Protein AF-A0ABD5DI00-F1 (afdb_monomer_lite)

Structure (mmCIF, N/CA/C/O backbone):
data_AF-A0ABD5DI00-F1
#
_entry.id   AF-A0ABD5DI00-F1
#
loop_
_atom_site.group_PDB
_atom_site.id
_atom_site.type_symbol
_atom_site.label_atom_id
_atom_site.label_alt_id
_atom_site.label_comp_id
_atom_site.label_asym_id
_atom_site.label_entity_id
_atom_site.label_seq_id
_atom_site.pdbx_PDB_ins_code
_atom_site.Cartn_x
_atom_site.Cartn_y
_atom_site.Cartn_z
_atom_site.occupancy
_atom_site.B_iso_or_equiv
_atom_site.auth_seq_id
_atom_site.auth_comp_id
_atom_site.auth_asym_id
_atom_site.auth_atom_id
_atom_site.pdbx_PDB_model_num
ATOM 1 N N . LEU A 1 1 ? 14.950 -4.647 26.357 1.00 85.25 1 LEU A N 1
ATOM 2 C CA . LEU A 1 1 ? 14.539 -4.043 25.076 1.00 85.25 1 LEU A CA 1
ATOM 3 C C . LEU A 1 1 ? 14.490 -5.181 24.080 1.00 85.25 1 LEU A C 1
ATOM 5 O O . LEU A 1 1 ? 15.502 -5.854 23.931 1.00 85.25 1 LEU A O 1
ATOM 9 N N . GLU A 1 2 ? 13.330 -5.457 23.507 1.00 94.88 2 GLU A N 1
ATOM 10 C CA . GLU A 1 2 ? 13.215 -6.441 22.434 1.00 94.88 2 GLU A CA 1
ATOM 11 C C . GLU A 1 2 ? 13.362 -5.702 21.103 1.00 94.88 2 GLU A C 1
ATOM 13 O O . GLU A 1 2 ? 12.768 -4.639 20.922 1.00 94.88 2 GLU A O 1
ATOM 18 N N . ILE A 1 3 ? 14.224 -6.211 20.225 1.00 97.25 3 ILE A N 1
ATOM 19 C CA . ILE A 1 3 ? 14.462 -5.649 18.896 1.00 97.25 3 ILE A CA 1
ATOM 20 C C . ILE A 1 3 ? 14.033 -6.708 17.896 1.00 97.25 3 ILE A C 1
ATOM 22 O O . ILE A 1 3 ? 14.548 -7.825 17.919 1.00 97.25 3 ILE A O 1
ATOM 26 N N . THR A 1 4 ? 13.128 -6.330 17.002 1.00 97.50 4 THR A N 1
ATOM 27 C CA . THR A 1 4 ? 12.604 -7.219 15.969 1.00 97.50 4 THR A CA 1
ATOM 28 C C . THR A 1 4 ? 12.821 -6.569 14.614 1.00 97.50 4 THR A C 1
ATOM 30 O O . THR A 1 4 ? 12.264 -5.510 14.327 1.00 97.50 4 THR A O 1
ATOM 33 N N . VAL A 1 5 ? 13.645 -7.202 13.782 1.00 98.25 5 VAL A N 1
ATOM 34 C CA . VAL A 1 5 ? 13.752 -6.865 12.359 1.00 98.25 5 VAL A CA 1
ATOM 35 C C . VAL A 1 5 ? 12.528 -7.443 11.644 1.00 98.25 5 VAL A C 1
ATOM 37 O O . VAL A 1 5 ? 12.121 -8.562 11.947 1.00 98.25 5 VAL A O 1
ATOM 40 N N . ARG A 1 6 ? 11.920 -6.674 10.733 1.00 98.31 6 ARG A N 1
ATOM 41 C CA . ARG A 1 6 ? 10.685 -7.045 10.022 1.00 98.31 6 ARG A CA 1
ATOM 42 C C . ARG A 1 6 ? 10.941 -7.432 8.564 1.00 98.31 6 ARG A C 1
ATOM 44 O O . ARG A 1 6 ? 10.355 -6.856 7.653 1.00 98.31 6 ARG A O 1
ATOM 51 N N . ASP A 1 7 ? 11.820 -8.412 8.357 1.00 98.50 7 ASP A N 1
ATOM 52 C CA . ASP A 1 7 ? 12.098 -8.990 7.026 1.00 98.50 7 ASP A CA 1
ATOM 53 C C . ASP A 1 7 ? 10.911 -9.817 6.484 1.00 98.50 7 ASP A C 1
ATOM 55 O O . ASP A 1 7 ? 10.873 -10.215 5.319 1.00 98.50 7 ASP A O 1
ATOM 59 N N . ASP A 1 8 ? 9.916 -10.075 7.335 1.00 98.56 8 ASP A N 1
ATOM 60 C CA . ASP A 1 8 ? 8.638 -10.700 6.996 1.00 98.56 8 ASP A CA 1
ATOM 61 C C . ASP A 1 8 ? 7.674 -9.761 6.248 1.00 98.56 8 ASP A C 1
ATOM 63 O O . ASP A 1 8 ? 6.633 -10.212 5.764 1.00 98.56 8 ASP A O 1
ATOM 67 N N . LEU A 1 9 ? 8.015 -8.472 6.135 1.00 98.81 9 LEU A N 1
ATOM 68 C CA . LEU A 1 9 ? 7.199 -7.470 5.461 1.00 98.81 9 LEU A CA 1
ATOM 69 C C . LEU A 1 9 ? 7.820 -6.984 4.152 1.00 98.81 9 LEU A C 1
ATOM 71 O O . LEU A 1 9 ? 9.000 -6.649 4.068 1.00 98.81 9 LEU A O 1
ATOM 75 N N . SER A 1 10 ? 6.956 -6.818 3.159 1.00 98.88 10 SER A N 1
ATOM 76 C CA . SER A 1 10 ? 7.226 -6.056 1.944 1.00 98.88 10 SER A CA 1
ATOM 77 C C . SER A 1 10 ? 6.634 -4.656 2.072 1.00 98.88 10 SER A C 1
ATOM 79 O O . SER A 1 10 ? 5.643 -4.470 2.777 1.00 98.88 10 SER A O 1
ATOM 81 N N . LEU A 1 11 ? 7.201 -3.675 1.364 1.00 98.81 11 LEU A N 1
ATOM 82 C CA . LEU A 1 11 ? 6.720 -2.291 1.362 1.00 98.81 11 LEU A CA 1
ATOM 83 C C . LEU A 1 11 ? 6.556 -1.765 -0.065 1.00 98.81 11 LEU A C 1
ATOM 85 O O . LEU A 1 11 ? 7.463 -1.881 -0.887 1.00 98.81 11 LEU A O 1
ATOM 89 N N . ILE A 1 12 ? 5.404 -1.151 -0.345 1.00 98.81 12 ILE A N 1
ATOM 90 C CA . ILE A 1 12 ? 5.107 -0.494 -1.623 1.00 98.81 12 ILE A CA 1
ATOM 91 C C . ILE A 1 12 ? 4.769 0.978 -1.367 1.00 98.81 12 ILE A C 1
ATOM 93 O O . ILE A 1 12 ? 3.848 1.297 -0.612 1.00 98.81 12 ILE A O 1
ATOM 97 N N . ALA A 1 13 ? 5.491 1.880 -2.033 1.00 98.75 13 ALA A N 1
ATOM 98 C CA . ALA A 1 13 ? 5.194 3.309 -2.039 1.00 98.75 13 ALA A CA 1
ATOM 99 C C . ALA A 1 13 ? 4.281 3.658 -3.227 1.00 98.75 13 ALA A C 1
ATOM 101 O O . ALA A 1 13 ? 4.664 3.509 -4.387 1.00 98.75 13 ALA A O 1
ATOM 102 N N . VAL A 1 14 ? 3.076 4.156 -2.942 1.00 98.62 14 VAL A N 1
ATOM 103 C CA . VAL A 1 14 ? 2.102 4.616 -3.945 1.00 98.62 14 VAL A CA 1
ATOM 104 C C . VAL A 1 14 ? 2.008 6.134 -3.854 1.00 98.62 14 VAL A C 1
ATOM 106 O O . VAL A 1 14 ? 1.507 6.662 -2.862 1.00 98.62 14 VAL A O 1
ATOM 109 N N . GLN A 1 15 ? 2.509 6.845 -4.865 1.00 98.62 15 GLN A N 1
ATOM 110 C CA . GLN A 1 15 ? 2.759 8.291 -4.793 1.00 98.62 15 GLN A CA 1
ATOM 111 C C . GLN A 1 15 ? 2.159 9.045 -5.990 1.00 98.62 15 GLN A C 1
ATOM 113 O O . GLN A 1 15 ? 2.104 8.522 -7.105 1.00 98.62 15 GLN A O 1
ATOM 118 N N . GLY A 1 16 ? 1.683 10.268 -5.747 1.00 97.94 16 GLY A N 1
ATOM 119 C CA . GLY A 1 16 ? 1.075 11.155 -6.740 1.00 97.94 16 GLY A CA 1
ATOM 120 C C . GLY A 1 16 ? -0.313 11.669 -6.332 1.00 97.94 16 GLY A C 1
ATOM 121 O O . GLY A 1 16 ? -0.955 11.128 -5.430 1.00 97.94 16 GLY A O 1
ATOM 122 N N . PRO A 1 17 ? -0.859 12.670 -7.041 1.00 97.19 17 PRO A N 1
ATOM 123 C CA . PRO A 1 17 ? -2.097 13.355 -6.649 1.00 97.19 17 PRO A CA 1
ATOM 124 C C . PRO A 1 17 ? -3.328 12.435 -6.568 1.00 97.19 17 PRO A C 1
ATOM 126 O O . PRO A 1 17 ? -4.271 12.720 -5.836 1.00 97.19 17 PRO A O 1
ATOM 129 N N . GLN A 1 18 ? -3.320 11.310 -7.292 1.00 97.69 18 GLN A N 1
ATOM 130 C CA . GLN A 1 18 ? -4.394 10.306 -7.287 1.00 97.69 18 GLN A CA 1
ATOM 131 C C . GLN A 1 18 ? -4.037 9.027 -6.513 1.00 97.69 18 GLN A C 1
ATOM 133 O O . GLN A 1 18 ? -4.842 8.098 -6.469 1.00 97.69 18 GLN A O 1
ATOM 138 N N . ALA A 1 19 ? -2.846 8.951 -5.911 1.00 98.06 19 ALA A N 1
ATOM 139 C CA . ALA A 1 19 ? -2.328 7.732 -5.295 1.00 98.06 19 ALA A CA 1
ATOM 140 C C . ALA A 1 19 ? -3.227 7.207 -4.178 1.00 98.06 19 ALA A C 1
ATOM 142 O O . ALA A 1 19 ? -3.594 6.035 -4.187 1.00 98.06 19 ALA A O 1
ATOM 143 N N . LYS A 1 20 ? -3.639 8.084 -3.254 1.00 97.88 20 LYS A N 1
ATOM 144 C CA . LYS A 1 20 ? -4.509 7.695 -2.136 1.00 97.88 20 LYS A CA 1
ATOM 145 C C . LYS A 1 20 ? -5.849 7.146 -2.618 1.00 97.88 20 LYS A C 1
ATOM 147 O O . LYS A 1 20 ? -6.296 6.122 -2.119 1.00 97.88 20 LYS A O 1
ATOM 152 N N . ALA A 1 21 ? -6.456 7.798 -3.611 1.00 98.19 21 ALA A N 1
ATOM 153 C CA . ALA A 1 21 ? -7.732 7.368 -4.173 1.00 98.19 21 ALA A CA 1
ATOM 154 C C . ALA A 1 21 ? -7.617 5.999 -4.860 1.00 98.19 21 ALA A C 1
ATOM 156 O O . ALA A 1 21 ? -8.463 5.141 -4.635 1.00 98.19 21 ALA A O 1
ATOM 157 N N . LYS A 1 22 ? -6.552 5.773 -5.642 1.00 98.44 22 LYS A N 1
ATOM 158 C CA . LYS A 1 22 ? -6.299 4.488 -6.311 1.00 98.44 22 LYS A CA 1
ATOM 159 C C . LYS A 1 22 ? -5.965 3.367 -5.329 1.00 98.44 22 LYS A C 1
ATOM 161 O O . LYS A 1 22 ? -6.487 2.276 -5.474 1.00 98.44 22 LYS A O 1
ATOM 166 N N . ALA A 1 23 ? -5.145 3.623 -4.311 1.00 98.31 23 ALA A N 1
ATOM 167 C CA . ALA A 1 23 ? -4.834 2.623 -3.289 1.00 98.31 23 ALA A CA 1
ATOM 168 C C . ALA A 1 23 ? -6.068 2.258 -2.442 1.00 98.31 23 ALA A C 1
ATOM 170 O O . ALA A 1 23 ? -6.275 1.092 -2.119 1.00 98.31 23 ALA A O 1
ATOM 171 N N . ALA A 1 24 ? -6.931 3.232 -2.129 1.00 97.62 24 ALA A N 1
ATOM 172 C CA . ALA A 1 24 ? -8.120 3.014 -1.306 1.00 97.62 24 ALA A CA 1
ATOM 173 C C . ALA A 1 24 ? -9.187 2.104 -1.946 1.00 97.62 24 ALA A C 1
ATOM 175 O O . ALA A 1 24 ? -10.063 1.612 -1.227 1.00 97.62 24 ALA A O 1
ATOM 176 N N . THR A 1 25 ? -9.125 1.849 -3.262 1.00 98.44 25 THR A N 1
ATOM 177 C CA . THR A 1 25 ? -10.013 0.875 -3.923 1.00 98.44 25 THR A CA 1
ATOM 178 C C . THR A 1 25 ? -9.652 -0.572 -3.580 1.00 98.44 25 THR A C 1
ATOM 180 O O . THR A 1 25 ? -10.525 -1.431 -3.643 1.00 98.44 25 THR A O 1
ATOM 183 N N . LEU A 1 26 ? -8.406 -0.835 -3.165 1.00 98.56 26 LEU A N 1
ATOM 184 C CA . LEU A 1 26 ? -7.947 -2.153 -2.707 1.00 98.56 26 LEU A CA 1
ATOM 185 C C . LEU A 1 26 ? -8.215 -2.384 -1.215 1.00 98.56 26 LEU A C 1
ATOM 187 O O . LEU A 1 26 ? -8.107 -3.507 -0.731 1.00 98.56 26 LEU A O 1
ATOM 191 N N . PHE A 1 27 ? -8.525 -1.328 -0.464 1.00 98.56 27 PHE A N 1
ATOM 192 C CA . PHE A 1 27 ? -8.741 -1.426 0.973 1.00 98.56 27 PHE A CA 1
ATOM 193 C C . PHE A 1 27 ? -10.097 -2.055 1.302 1.00 98.56 27 PHE A C 1
ATOM 195 O O . PHE A 1 27 ? -11.072 -1.947 0.557 1.00 98.56 27 PHE A O 1
ATOM 202 N N . THR A 1 28 ? -10.178 -2.684 2.466 1.00 98.56 28 THR A N 1
ATOM 203 C CA . THR A 1 28 ? -11.456 -3.015 3.108 1.00 98.56 28 THR A CA 1
ATOM 204 C C . THR A 1 28 ? -12.114 -1.753 3.675 1.00 98.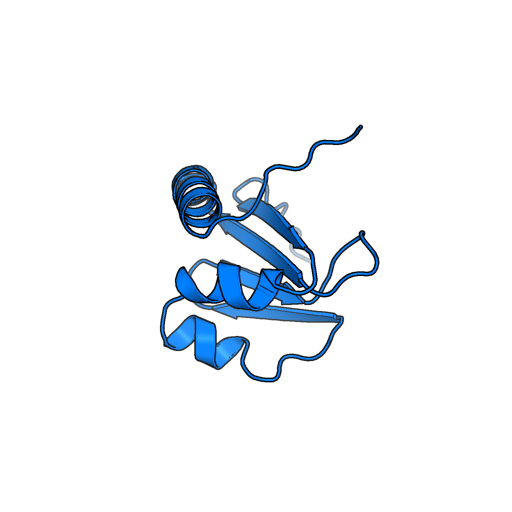56 28 THR A C 1
ATOM 206 O O . THR A 1 28 ? -11.473 -0.707 3.803 1.00 98.56 28 THR A O 1
ATOM 209 N N . ASP A 1 29 ? -13.388 -1.836 4.067 1.00 98.50 29 ASP A N 1
ATOM 210 C CA . ASP A 1 29 ? -14.075 -0.711 4.721 1.00 98.50 29 ASP A CA 1
ATOM 211 C C . ASP A 1 29 ? -13.380 -0.285 6.020 1.00 98.50 29 ASP A C 1
ATOM 213 O O . ASP A 1 29 ? -13.190 0.907 6.257 1.00 98.50 29 ASP A O 1
ATOM 217 N N . ALA A 1 30 ? -12.913 -1.249 6.819 1.00 98.50 30 ALA A N 1
ATOM 218 C CA . ALA A 1 30 ? -12.180 -0.974 8.053 1.00 98.50 30 ALA A CA 1
ATOM 219 C C . ALA A 1 30 ? -10.849 -0.248 7.787 1.00 98.50 30 ALA A C 1
ATOM 221 O O . ALA A 1 30 ? -10.500 0.694 8.494 1.00 98.50 30 ALA A O 1
ATOM 222 N N . GLN A 1 31 ? -10.119 -0.644 6.741 1.00 98.75 31 GLN A N 1
ATOM 223 C CA . GLN A 1 31 ? -8.882 0.031 6.334 1.00 98.75 31 GLN A CA 1
ATOM 224 C C . GLN A 1 31 ? -9.149 1.441 5.802 1.00 98.75 31 GLN A C 1
ATOM 226 O O . GLN A 1 31 ? -8.421 2.362 6.161 1.00 98.75 31 GLN A O 1
ATOM 231 N N . ARG A 1 32 ? -10.211 1.635 5.004 1.00 98.62 32 ARG A N 1
ATOM 232 C CA . ARG A 1 32 ? -10.643 2.968 4.552 1.00 98.62 32 ARG A CA 1
ATOM 233 C C . ARG A 1 32 ? -10.965 3.883 5.728 1.00 98.62 32 ARG A C 1
ATOM 235 O O . ARG A 1 32 ? -10.492 5.014 5.749 1.00 98.62 32 ARG A O 1
ATOM 242 N N . GLN A 1 33 ? -11.712 3.381 6.708 1.00 98.50 33 GLN A N 1
ATOM 243 C CA . GLN A 1 33 ? -12.044 4.127 7.918 1.00 98.50 33 GLN A CA 1
ATOM 244 C C . GLN A 1 33 ? -10.790 4.478 8.731 1.00 98.50 33 GLN A C 1
ATOM 246 O O . GLN A 1 33 ? -10.657 5.603 9.201 1.00 98.50 33 GLN A O 1
ATOM 251 N N . ALA A 1 34 ? -9.838 3.548 8.863 1.00 98.38 34 ALA A N 1
ATOM 252 C CA . ALA A 1 34 ? -8.602 3.774 9.614 1.00 98.38 34 ALA A CA 1
ATOM 253 C C . ALA A 1 34 ? -7.731 4.903 9.033 1.00 98.38 34 ALA A C 1
ATOM 255 O O . ALA A 1 34 ? -7.028 5.582 9.779 1.00 98.38 34 ALA A O 1
ATOM 256 N N . VAL A 1 35 ? -7.774 5.112 7.713 1.00 98.44 35 VAL A N 1
ATOM 257 C CA . VAL A 1 35 ? -6.983 6.147 7.024 1.00 98.44 35 VAL A CA 1
ATOM 258 C C . VAL A 1 35 ? -7.780 7.415 6.707 1.00 98.44 35 VAL A C 1
ATOM 260 O O . VAL A 1 35 ? -7.224 8.363 6.139 1.00 98.44 35 VAL A O 1
ATOM 263 N N . GLU A 1 36 ? -9.069 7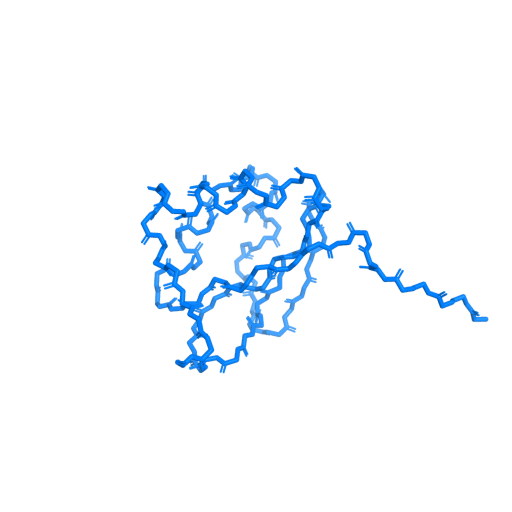.453 7.046 1.00 97.88 36 GLU A N 1
ATOM 264 C CA . GLU A 1 36 ? -9.946 8.590 6.782 1.00 97.88 36 GLU A CA 1
ATOM 265 C C . GLU A 1 36 ? -9.439 9.839 7.517 1.00 97.88 36 GLU A C 1
ATOM 267 O O . GLU A 1 36 ? -9.176 9.830 8.718 1.00 97.88 36 GLU A O 1
ATOM 272 N N . GLY A 1 37 ? -9.235 10.932 6.777 1.00 97.00 37 GLY A N 1
ATOM 273 C CA . GLY A 1 37 ? -8.707 12.178 7.342 1.00 97.00 37 GLY A CA 1
ATOM 274 C C . GLY A 1 37 ? -7.264 12.096 7.866 1.00 97.00 37 GLY A C 1
ATOM 275 O O . GLY A 1 37 ? -6.795 13.057 8.483 1.00 97.00 37 GLY A O 1
ATOM 276 N N . MET A 1 38 ? -6.538 10.997 7.617 1.00 98.19 38 MET A N 1
ATOM 277 C CA . MET A 1 38 ? -5.178 10.817 8.124 1.00 98.19 38 MET A CA 1
ATOM 278 C C . MET A 1 38 ? -4.227 11.877 7.545 1.00 98.19 38 MET A C 1
ATOM 280 O O . MET A 1 38 ? -4.004 11.965 6.329 1.00 98.19 38 MET A O 1
ATOM 284 N N . LYS A 1 39 ? -3.674 12.705 8.441 1.00 97.88 39 LYS A N 1
ATOM 285 C CA . LYS A 1 39 ? -2.736 13.793 8.123 1.00 97.88 39 LYS A CA 1
ATOM 286 C C . LYS A 1 39 ? -1.387 13.241 7.639 1.00 97.88 39 LYS A C 1
ATOM 288 O O . LYS A 1 39 ? -1.112 12.067 7.872 1.00 97.88 39 LYS A O 1
ATOM 293 N N . PRO A 1 40 ? -0.541 14.046 6.969 1.00 98.06 40 PRO A N 1
ATOM 294 C CA . PRO A 1 40 ? 0.830 13.646 6.640 1.00 98.06 40 PRO A CA 1
ATOM 295 C C . PRO A 1 40 ? 1.625 13.210 7.880 1.00 98.06 40 PRO A C 1
ATOM 297 O O . PRO A 1 40 ? 1.398 13.761 8.956 1.00 98.06 40 PRO A O 1
ATOM 300 N N . PHE A 1 41 ? 2.568 12.277 7.708 1.00 97.94 41 PHE A N 1
ATOM 301 C CA . PHE A 1 41 ? 3.436 11.746 8.775 1.00 97.94 41 PHE A CA 1
ATOM 302 C C . PHE A 1 41 ? 2.701 10.986 9.894 1.00 97.94 41 PHE A C 1
ATOM 304 O O . PHE A 1 41 ? 3.056 11.076 11.067 1.00 97.94 41 PHE A O 1
ATOM 311 N N . PHE A 1 42 ? 1.693 10.196 9.526 1.00 98.50 42 PHE A N 1
ATOM 312 C CA . PHE A 1 42 ? 1.050 9.224 10.412 1.00 98.50 42 PHE A CA 1
ATOM 313 C C . PHE A 1 42 ? 1.153 7.819 9.820 1.00 98.50 42 PHE A C 1
ATOM 315 O O . PHE A 1 42 ? 1.265 7.661 8.606 1.00 98.50 42 PHE A O 1
ATOM 322 N N . GLY A 1 43 ? 1.095 6.807 10.684 1.00 98.50 43 GLY A N 1
ATOM 323 C CA . GLY A 1 43 ? 1.026 5.400 10.306 1.00 98.50 43 GLY A CA 1
ATOM 324 C C . GLY A 1 43 ? 0.018 4.666 11.178 1.00 98.50 43 GLY A C 1
ATOM 325 O O . GLY A 1 43 ? -0.068 4.929 12.378 1.00 98.50 43 GLY A O 1
ATOM 326 N N . VAL A 1 44 ? -0.751 3.764 10.575 1.00 98.75 44 VAL A N 1
ATOM 327 C CA . VAL A 1 44 ? -1.770 2.970 11.265 1.00 98.75 44 VAL A CA 1
ATOM 328 C C . VAL A 1 44 ? -1.699 1.517 10.811 1.00 98.75 44 VAL A C 1
ATOM 330 O O . VAL A 1 44 ? -1.570 1.234 9.621 1.00 98.75 44 VAL A O 1
ATOM 333 N N . GLN A 1 45 ? -1.788 0.591 11.766 1.00 98.69 45 GLN A N 1
ATOM 334 C CA . GLN A 1 45 ? -2.002 -0.824 11.476 1.00 98.69 45 GLN A CA 1
ATOM 335 C C . GLN A 1 45 ? -3.505 -1.068 11.292 1.00 98.69 45 GLN A C 1
ATOM 337 O O . GLN A 1 45 ? -4.291 -0.777 12.194 1.00 98.69 45 GLN A O 1
ATOM 342 N N . ALA A 1 46 ? -3.906 -1.612 10.145 1.00 98.44 46 ALA A N 1
ATOM 343 C CA . ALA A 1 46 ? -5.293 -1.910 9.805 1.00 98.44 46 ALA A CA 1
ATOM 344 C C . ALA A 1 46 ? -5.399 -3.301 9.154 1.00 98.44 46 ALA A C 1
ATOM 346 O O . ALA A 1 46 ? -5.218 -3.474 7.944 1.00 98.44 46 ALA A O 1
ATOM 347 N N . GLY A 1 47 ? -5.692 -4.311 9.979 1.00 98.06 47 GLY A N 1
ATOM 348 C CA . GLY A 1 47 ? -5.552 -5.715 9.585 1.00 98.06 47 GLY A CA 1
ATOM 349 C C . GLY A 1 47 ? -4.083 -6.035 9.315 1.00 98.06 47 GLY A C 1
ATOM 350 O O . GLY A 1 47 ? -3.219 -5.641 10.098 1.00 98.06 47 GLY A O 1
ATOM 351 N N . ASP A 1 48 ? -3.801 -6.670 8.182 1.00 97.94 48 ASP A N 1
ATOM 352 C CA . ASP A 1 48 ? -2.435 -7.042 7.788 1.00 97.94 48 ASP A CA 1
ATOM 353 C C . ASP A 1 48 ? -1.631 -5.880 7.188 1.00 97.94 48 ASP A C 1
ATOM 355 O O . ASP A 1 48 ? -0.419 -5.985 7.016 1.00 97.94 48 ASP A O 1
ATOM 359 N N . LEU A 1 49 ? -2.284 -4.752 6.889 1.00 98.81 49 LEU A N 1
ATOM 360 C CA . LEU A 1 49 ? -1.628 -3.595 6.290 1.00 98.81 49 LEU A CA 1
ATOM 361 C C . LEU A 1 49 ? -1.181 -2.602 7.360 1.00 98.81 49 LEU A C 1
ATOM 363 O O . LEU A 1 49 ? -1.985 -2.134 8.167 1.00 98.81 49 LEU A O 1
ATOM 367 N N . PHE A 1 50 ? 0.085 -2.209 7.304 1.00 98.88 50 PHE A N 1
ATOM 368 C CA . PHE A 1 50 ? 0.549 -0.960 7.890 1.00 98.88 50 PHE A CA 1
ATOM 369 C C . PHE A 1 50 ? 0.492 0.120 6.812 1.00 98.88 50 PHE A C 1
ATOM 371 O O . PHE A 1 50 ? 1.180 0.019 5.799 1.00 98.88 50 P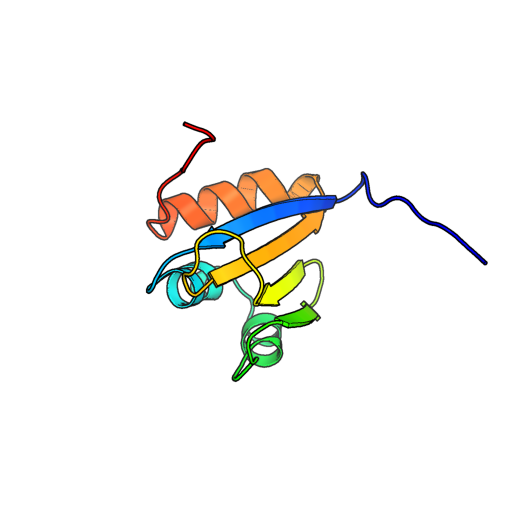HE A O 1
ATOM 378 N N . ILE A 1 51 ? -0.339 1.143 7.008 1.00 98.81 51 ILE A N 1
ATOM 379 C CA . ILE A 1 51 ? -0.566 2.204 6.024 1.00 98.81 51 ILE A CA 1
ATOM 380 C C . ILE A 1 51 ? -0.042 3.514 6.600 1.00 98.81 51 ILE A C 1
ATOM 382 O O . ILE A 1 51 ? -0.511 3.960 7.648 1.00 98.81 51 ILE A O 1
ATOM 386 N N . ALA A 1 52 ? 0.902 4.147 5.909 1.00 98.81 52 ALA A N 1
ATOM 387 C CA . ALA A 1 52 ? 1.513 5.400 6.332 1.00 98.81 52 ALA A CA 1
ATOM 388 C C . ALA A 1 52 ? 1.338 6.508 5.296 1.00 98.81 52 ALA A C 1
ATOM 390 O O . ALA A 1 52 ? 1.469 6.285 4.099 1.00 98.81 52 ALA A O 1
ATOM 391 N N . THR A 1 53 ? 1.063 7.730 5.746 1.00 98.50 53 THR A N 1
ATOM 392 C CA . THR A 1 53 ? 0.995 8.955 4.926 1.00 98.50 53 THR A CA 1
ATOM 393 C C . THR A 1 53 ? 2.364 9.620 4.813 1.00 98.50 53 THR A C 1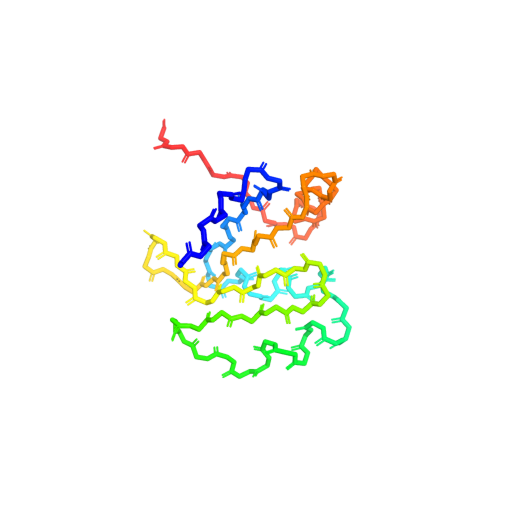
ATOM 395 O O . THR A 1 53 ? 2.531 10.814 5.083 1.00 98.50 53 THR A O 1
ATOM 398 N N . THR A 1 54 ? 3.347 8.816 4.430 1.00 98.44 54 THR A N 1
ATOM 399 C CA . THR A 1 54 ? 4.745 9.180 4.195 1.00 98.44 54 THR A CA 1
ATOM 400 C C . THR A 1 54 ? 5.104 8.953 2.722 1.00 98.44 54 THR A C 1
ATOM 402 O O . THR A 1 54 ? 4.290 8.470 1.925 1.00 98.44 54 THR A O 1
ATOM 405 N N . GLY A 1 55 ? 6.297 9.386 2.323 1.00 97.31 55 GLY A N 1
ATOM 406 C CA . GLY A 1 55 ? 6.772 9.257 0.951 1.00 97.31 55 GLY A CA 1
ATOM 407 C C . GLY A 1 55 ? 8.005 10.107 0.670 1.00 97.31 55 GLY A C 1
ATOM 408 O O . GLY A 1 55 ? 8.382 10.966 1.469 1.00 97.31 55 GLY A O 1
ATOM 409 N N . TYR A 1 56 ? 8.623 9.866 -0.488 1.00 95.81 56 TYR A N 1
ATOM 410 C CA . TYR A 1 56 ? 9.903 10.472 -0.880 1.00 95.81 56 TYR A CA 1
ATOM 411 C C . TYR A 1 56 ? 9.834 11.320 -2.164 1.00 95.81 56 TYR A C 1
ATOM 413 O O . TYR A 1 56 ? 10.854 11.760 -2.682 1.00 95.81 56 TYR A O 1
ATOM 421 N N . THR A 1 57 ? 8.640 11.569 -2.707 1.00 95.12 57 THR A N 1
ATOM 422 C CA . THR A 1 57 ? 8.483 12.236 -4.016 1.00 95.12 57 THR A CA 1
ATOM 423 C C . THR A 1 57 ? 8.054 13.701 -3.927 1.00 95.12 57 THR A C 1
ATOM 425 O O . THR A 1 57 ? 7.964 14.362 -4.955 1.00 95.12 57 THR A O 1
ATOM 428 N N . GLY A 1 58 ? 7.743 14.207 -2.728 1.00 94.06 58 GLY A N 1
ATOM 429 C CA . GLY A 1 58 ? 7.108 15.521 -2.544 1.00 94.06 58 GLY A CA 1
ATOM 430 C C . GLY A 1 58 ? 5.606 15.546 -2.860 1.00 94.06 58 GLY A C 1
ATOM 431 O O . GLY A 1 58 ? 4.970 16.586 -2.712 1.00 94.06 58 GLY A O 1
ATOM 432 N N . GLU A 1 59 ? 5.029 14.405 -3.243 1.00 96.88 59 GLU A N 1
ATOM 433 C CA . GLU A 1 59 ? 3.611 14.257 -3.571 1.00 96.88 59 GLU A CA 1
ATOM 434 C C . GLU A 1 59 ? 2.829 13.597 -2.429 1.00 96.88 59 GLU A C 1
ATOM 436 O O . GLU A 1 59 ? 3.390 12.967 -1.532 1.00 96.88 59 GLU A O 1
ATOM 441 N N . ALA A 1 60 ? 1.499 13.704 -2.473 1.00 96.25 60 ALA A N 1
ATOM 442 C CA . ALA A 1 60 ? 0.641 12.916 -1.594 1.00 96.25 60 ALA A CA 1
ATOM 443 C C . ALA A 1 60 ? 0.714 11.421 -1.952 1.00 96.25 60 ALA A C 1
ATOM 445 O O . ALA A 1 60 ? 0.854 11.049 -3.117 1.00 96.25 60 ALA A O 1
ATOM 446 N N . GLY A 1 61 ? 0.545 10.552 -0.959 1.00 98.31 61 GLY A N 1
ATOM 447 C CA . GLY A 1 61 ? 0.580 9.115 -1.191 1.00 98.31 61 GLY A CA 1
ATOM 448 C C . GLY A 1 61 ? 0.430 8.291 0.076 1.00 98.31 61 GLY A C 1
ATOM 449 O O . GLY A 1 61 ? 0.073 8.823 1.136 1.00 98.31 61 GLY A O 1
ATOM 450 N N . TYR A 1 62 ? 0.697 6.999 -0.081 1.00 98.81 62 TYR A N 1
ATOM 451 C CA . TYR A 1 62 ? 0.893 6.065 1.015 1.00 98.81 62 TYR A CA 1
ATOM 452 C C . TYR A 1 62 ? 2.203 5.289 0.841 1.00 98.81 62 TYR A C 1
ATOM 454 O O . TYR A 1 62 ? 2.607 4.982 -0.283 1.00 98.81 62 TYR A O 1
ATOM 462 N N . GLU A 1 63 ? 2.821 4.921 1.955 1.00 98.81 63 GLU A N 1
ATOM 463 C CA . GLU A 1 63 ? 3.735 3.784 2.055 1.00 98.81 63 GLU A CA 1
ATOM 464 C C . GLU A 1 63 ? 2.988 2.668 2.784 1.00 98.81 63 GLU A C 1
ATOM 466 O O . GLU A 1 63 ? 2.444 2.885 3.868 1.00 98.81 63 GLU A O 1
ATOM 471 N N . ILE A 1 64 ? 2.882 1.502 2.149 1.00 98.88 64 ILE A N 1
ATOM 472 C CA . ILE A 1 64 ? 2.049 0.399 2.630 1.00 98.88 64 ILE A CA 1
ATOM 473 C C . ILE A 1 64 ? 2.949 -0.809 2.839 1.00 98.88 64 ILE A C 1
ATOM 475 O O . ILE A 1 64 ? 3.494 -1.334 1.866 1.00 98.88 64 ILE A O 1
ATOM 479 N N . ALA A 1 65 ? 3.099 -1.238 4.091 1.00 98.88 65 ALA A N 1
ATOM 480 C CA . ALA A 1 65 ? 3.783 -2.478 4.428 1.00 98.88 65 ALA A CA 1
ATOM 481 C C . ALA A 1 65 ? 2.776 -3.605 4.692 1.00 98.88 65 ALA A C 1
ATOM 483 O O . ALA A 1 65 ? 1.703 -3.368 5.248 1.00 98.88 65 ALA A O 1
ATOM 484 N N . MET A 1 66 ? 3.113 -4.820 4.268 1.00 98.75 66 MET A N 1
ATOM 485 C CA . MET A 1 66 ? 2.240 -5.999 4.318 1.00 98.75 66 MET A CA 1
ATOM 486 C C . MET A 1 66 ? 3.066 -7.291 4.373 1.00 98.75 66 MET A C 1
ATOM 488 O O . MET A 1 66 ? 4.239 -7.249 3.990 1.00 98.75 66 MET A O 1
ATOM 492 N N . PRO A 1 67 ? 2.489 -8.432 4.793 1.00 98.81 67 PRO A N 1
ATOM 493 C CA . PRO A 1 67 ? 3.164 -9.724 4.714 1.00 98.81 67 PRO A CA 1
ATOM 494 C C . PRO A 1 67 ? 3.653 -10.026 3.295 1.00 98.81 67 PRO A C 1
ATOM 496 O O . PRO A 1 67 ? 2.967 -9.724 2.312 1.00 98.81 67 PRO A O 1
ATOM 499 N N . ASN A 1 68 ? 4.838 -10.626 3.183 1.00 98.81 68 ASN A N 1
ATOM 500 C CA . ASN A 1 68 ? 5.488 -10.910 1.900 1.00 98.81 68 ASN A CA 1
ATOM 501 C C . ASN A 1 68 ? 4.584 -11.680 0.920 1.00 98.81 68 ASN A C 1
ATOM 503 O O . ASN A 1 68 ? 4.581 -11.403 -0.280 1.00 98.81 68 ASN A O 1
ATOM 507 N N . GLU A 1 69 ? 3.776 -12.610 1.423 1.00 98.69 69 GLU A N 1
ATOM 508 C CA . GLU A 1 69 ? 2.845 -13.414 0.634 1.00 98.69 69 GLU A CA 1
ATOM 509 C C . GLU A 1 69 ? 1.705 -12.604 -0.008 1.00 98.69 69 GLU A C 1
ATOM 511 O O . GLU A 1 69 ? 1.162 -13.033 -1.023 1.00 98.69 69 GLU A O 1
ATOM 516 N N . GLN A 1 70 ? 1.368 -11.423 0.523 1.00 98.50 70 GLN A N 1
ATOM 517 C CA . GLN A 1 70 ? 0.306 -10.557 -0.013 1.00 98.50 70 GLN A CA 1
ATOM 518 C C . GLN A 1 70 ? 0.828 -9.568 -1.066 1.00 98.50 70 GLN A C 1
ATOM 520 O O . GLN A 1 70 ? 0.058 -9.047 -1.876 1.00 98.50 70 GLN A O 1
ATOM 525 N N . ALA A 1 71 ? 2.140 -9.316 -1.085 1.00 98.75 71 ALA A N 1
ATOM 526 C CA . ALA A 1 71 ? 2.749 -8.228 -1.846 1.00 98.75 71 ALA A CA 1
ATOM 527 C C . ALA A 1 71 ? 2.511 -8.324 -3.358 1.00 98.75 71 ALA A C 1
ATOM 529 O O . ALA A 1 71 ? 2.205 -7.322 -4.004 1.00 98.75 71 ALA A O 1
ATOM 530 N N . ALA A 1 72 ? 2.622 -9.526 -3.931 1.00 98.69 72 ALA A N 1
ATOM 531 C CA . ALA A 1 72 ? 2.452 -9.728 -5.369 1.00 98.69 72 ALA A CA 1
ATOM 532 C C . ALA A 1 72 ? 1.014 -9.450 -5.834 1.00 98.69 72 ALA A C 1
ATOM 534 O O . ALA A 1 72 ? 0.811 -8.837 -6.883 1.00 98.69 72 ALA A O 1
ATOM 535 N N . ASP A 1 73 ? 0.020 -9.873 -5.054 1.00 98.69 73 ASP A N 1
ATOM 536 C CA . ASP A 1 73 ? -1.389 -9.670 -5.387 1.00 98.69 73 ASP A CA 1
ATOM 537 C C . ASP A 1 73 ? -1.820 -8.227 -5.134 1.00 98.69 73 ASP A C 1
ATOM 539 O O . ASP A 1 73 ? -2.507 -7.638 -5.970 1.00 98.69 73 ASP A O 1
ATOM 543 N N . PHE A 1 74 ? -1.328 -7.608 -4.058 1.00 98.69 74 PHE A N 1
ATOM 544 C CA . PHE A 1 74 ? -1.535 -6.183 -3.821 1.00 98.69 74 PHE A CA 1
ATOM 545 C C . PHE A 1 74 ? -0.936 -5.335 -4.950 1.00 98.69 74 PHE A C 1
ATOM 547 O O . PHE A 1 74 ? -1.593 -4.439 -5.479 1.00 98.69 74 PHE A O 1
ATOM 554 N N . TRP A 1 75 ? 0.286 -5.658 -5.386 1.00 98.81 75 TRP A N 1
ATOM 555 C CA . TRP A 1 75 ? 0.928 -5.007 -6.525 1.00 98.81 75 TRP A CA 1
ATOM 556 C C . TRP A 1 75 ? 0.097 -5.132 -7.806 1.00 98.81 75 TRP A C 1
ATOM 558 O O . TRP A 1 75 ? -0.135 -4.128 -8.476 1.00 98.81 75 TRP A O 1
ATOM 568 N N . ARG A 1 76 ? -0.402 -6.331 -8.134 1.00 98.81 76 ARG A N 1
ATOM 569 C CA . ARG A 1 76 ? -1.296 -6.541 -9.289 1.00 98.81 76 A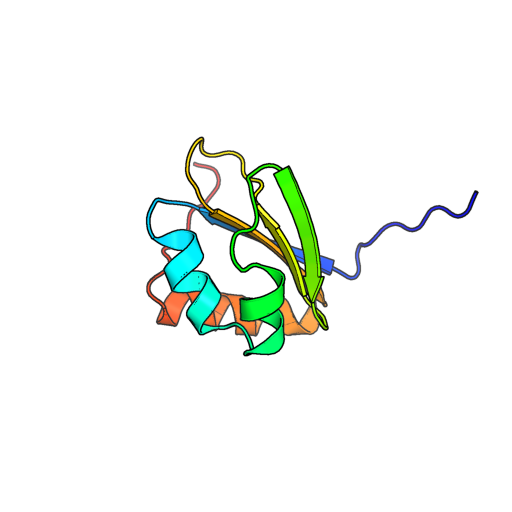RG A CA 1
ATOM 570 C C . ARG A 1 76 ? -2.559 -5.688 -9.192 1.00 98.81 76 ARG A C 1
ATOM 572 O O . ARG A 1 76 ? -2.882 -4.996 -10.151 1.00 98.81 76 ARG A O 1
ATOM 579 N N . GLY A 1 77 ? -3.201 -5.647 -8.025 1.00 98.75 77 GLY A N 1
ATOM 580 C CA . GLY A 1 77 ? -4.369 -4.793 -7.804 1.00 98.75 77 GLY A CA 1
ATOM 581 C C . GLY A 1 77 ? -4.072 -3.306 -8.033 1.00 98.75 77 GLY A C 1
ATOM 582 O O . GLY A 1 77 ? -4.900 -2.590 -8.592 1.00 98.75 77 GLY A O 1
ATOM 583 N N . LEU A 1 78 ? -2.875 -2.829 -7.665 1.00 98.75 78 LEU A N 1
ATOM 584 C CA . LEU A 1 78 ? -2.462 -1.449 -7.938 1.00 98.75 78 LEU A CA 1
ATOM 585 C C . LEU A 1 78 ? -2.311 -1.192 -9.443 1.00 98.75 78 LEU A C 1
ATOM 587 O O . LEU A 1 78 ? -2.733 -0.135 -9.919 1.00 98.75 78 LEU A O 1
ATOM 591 N N . LEU A 1 79 ? -1.748 -2.143 -10.198 1.00 98.69 79 LEU A N 1
ATOM 592 C CA . LEU A 1 79 ? -1.664 -2.048 -11.660 1.00 98.69 79 LEU A CA 1
ATOM 593 C C . LEU A 1 79 ? -3.058 -1.954 -12.286 1.00 98.69 79 LEU A C 1
ATOM 595 O O . LEU A 1 79 ? -3.293 -1.074 -13.115 1.00 98.69 79 LEU A O 1
ATOM 599 N N . ASP A 1 80 ? -3.987 -2.800 -11.840 1.00 98.62 80 ASP A N 1
ATOM 600 C CA . ASP A 1 80 ? -5.373 -2.819 -12.318 1.00 98.62 80 ASP A CA 1
ATOM 601 C C . ASP A 1 80 ? -6.122 -1.524 -11.953 1.00 98.62 80 ASP A C 1
ATOM 603 O O . ASP A 1 80 ? -6.923 -1.014 -12.737 1.00 98.62 80 ASP A O 1
ATOM 607 N N . ALA A 1 81 ? -5.794 -0.914 -10.809 1.00 98.31 81 ALA A N 1
ATOM 608 C CA . ALA A 1 81 ? -6.259 0.420 -10.414 1.00 98.31 81 ALA A CA 1
ATOM 609 C C . ALA A 1 81 ? -5.572 1.570 -11.190 1.00 98.31 81 ALA A C 1
ATOM 611 O O . ALA A 1 81 ? -5.820 2.756 -10.936 1.00 98.31 81 ALA A O 1
ATOM 612 N N . GLY A 1 82 ? -4.691 1.248 -12.140 1.00 98.31 82 GLY A N 1
ATOM 613 C CA . GLY A 1 82 ? -3.993 2.203 -12.993 1.00 98.31 82 GLY A CA 1
ATOM 614 C C . GLY A 1 82 ? -2.848 2.936 -12.293 1.00 98.31 82 GLY A C 1
ATOM 615 O O . GLY A 1 82 ? -2.544 4.078 -12.657 1.00 98.31 82 GLY A O 1
ATOM 616 N N . VAL A 1 83 ? -2.242 2.348 -11.261 1.00 98.50 83 VAL A N 1
ATOM 617 C CA . VAL A 1 83 ? -0.973 2.825 -10.695 1.00 98.50 83 VAL A CA 1
ATOM 618 C C . VAL A 1 83 ? 0.159 2.377 -11.615 1.00 98.50 83 VAL A C 1
ATOM 620 O O . VAL A 1 83 ? 0.301 1.199 -11.931 1.00 98.50 83 VAL A O 1
ATOM 623 N N . LYS A 1 84 ? 0.974 3.329 -12.069 1.00 98.00 84 LYS A N 1
ATOM 624 C CA . LYS A 1 84 ? 2.097 3.049 -12.966 1.00 98.00 84 LYS A CA 1
ATOM 625 C C . LYS A 1 84 ? 3.334 2.622 -12.157 1.00 98.00 84 LYS A C 1
ATOM 627 O O . LYS A 1 84 ? 3.688 3.342 -11.224 1.00 98.00 84 LYS A O 1
ATOM 632 N N . PRO A 1 85 ? 4.034 1.537 -12.535 1.00 98.00 85 PRO A N 1
ATOM 633 C CA . PRO A 1 85 ? 5.338 1.200 -11.967 1.00 98.00 85 PRO A CA 1
ATOM 634 C C . PRO A 1 85 ? 6.382 2.291 -12.213 1.00 98.00 85 PRO A C 1
ATOM 636 O O . PRO A 1 85 ? 6.519 2.780 -13.339 1.00 98.00 85 PRO A O 1
ATOM 639 N N . CYS A 1 86 ? 7.157 2.615 -11.179 1.00 97.38 86 CYS A N 1
ATOM 640 C CA . CYS A 1 86 ? 8.271 3.559 -11.238 1.00 97.38 86 CYS A CA 1
ATOM 641 C C . CYS A 1 86 ? 9.513 2.923 -10.597 1.00 97.38 86 CYS A C 1
ATOM 643 O O . CYS A 1 86 ? 9.437 2.421 -9.478 1.00 97.38 86 CYS A O 1
ATOM 645 N N . GLY A 1 87 ? 10.630 2.917 -11.330 1.00 94.88 87 GLY A N 1
ATOM 646 C CA . GLY A 1 87 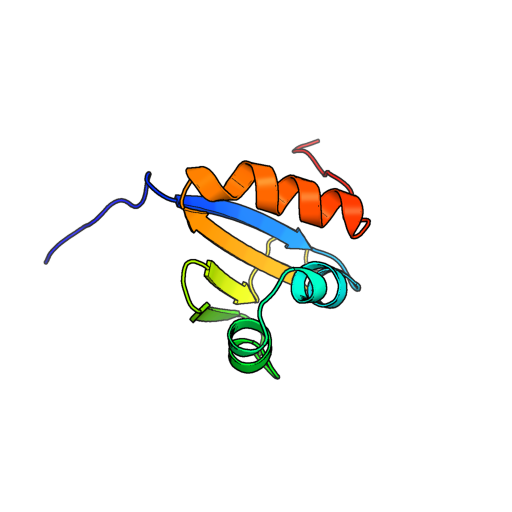? 11.921 2.394 -10.874 1.00 94.88 87 GLY A CA 1
ATOM 647 C C . GLY A 1 87 ? 12.856 3.489 -10.354 1.00 94.88 87 GLY A C 1
ATOM 648 O O . GLY A 1 87 ? 12.443 4.627 -10.149 1.00 94.88 87 GLY A O 1
ATOM 649 N N . LEU A 1 88 ? 14.129 3.136 -10.165 1.00 93.69 88 LEU A N 1
ATOM 650 C CA . LEU A 1 88 ? 15.142 4.012 -9.559 1.00 93.69 88 LEU A CA 1
ATOM 651 C C . LEU A 1 88 ? 15.707 5.093 -10.500 1.00 93.69 88 LEU A C 1
ATOM 653 O O . LEU A 1 88 ? 16.349 6.025 -10.018 1.00 93.69 88 LEU A O 1
ATOM 657 N N . GLY A 1 89 ? 15.482 4.970 -11.810 1.00 69.06 89 GLY A N 1
ATOM 658 C CA . GLY A 1 89 ? 16.103 5.809 -12.840 1.00 69.06 89 GLY A CA 1
ATOM 659 C C . GLY A 1 89 ? 16.520 4.980 -14.037 1.00 69.06 89 GLY A C 1
ATOM 660 O O . GLY A 1 89 ? 17.384 4.098 -13.848 1.00 69.06 89 GLY A O 1
#

Secondary structure (DSSP, 8-state):
------TTEEEEEEESTTHHHHHHTSS-HHHHHHHTTPPTT-EEEETTEEEES--SSSS-EEEEEEEHHHHHHHHHHHHHTTPPP----

Sequence (89 aa):
LEITVRDDLSLIAVQGPQAKAKAATLFTDAQRQAVEGMKPFFGVQAGDLFIATTGYTGEAGYEIAMPNEQAADFWRGLLDAGVKPCGLG

pLDDT: mean 97.63, std 3.49, range [69.06, 98.88]

InterPro domains:
  IPR006222 GCVT, N-terminal domain [PF01571] (5-88)
  IPR027266 Aminomethyltransferase superfamily [G3DSA:3.30.1360.120] (2-89)
  IPR028896 Aminomethyltransferase-like [PTHR43757] (2-89)

Organism: Acinetobacter baumannii (NCBI:txid470)

Foldseek 3Di:
DDDDDPPQKDKDWQFAPCAVVLLCVVDDPQRCVQCVVPDAQDWDDGPQWIWHQDDDPPTTHIIIMGGPVCVVVSVVSSVVSVRDDDDDD

Radius of gyration: 12.95 Å; chains: 1; bounding box: 30×29×38 Å